Protein AF-A0AAN8FAB7-F1 (afdb_monomer)

Organism: Trichostrongylus colubriformis (NCBI:txid6319)

pLDDT: mean 77.88, std 19.19, range [41.5, 97.81]

Sequence (83 aa):
MRVSWRCAEGQEMSDSINIDDNVAQVYLSNMDHSNLIREAQDIMRNTDITIDRNVLLDRHSVCRRNMSRLNPRELIRSCTTAD

Solvent-accessible surface area (backbone atoms only — not comparable to full-atom values): 5745 Å² total; per-residue (Å²): 122,51,79,45,76,65,61,62,92,90,58,87,84,74,87,69,87,53,85,84,61,46,57,63,46,79,48,81,85,59,95,49,66,69,58,41,50,51,52,52,54,48,50,69,73,73,60,84,80,90,75,81,82,55,60,68,63,55,51,56,58,51,61,60,64,53,59,83,72,57,57,88,82,72,73,81,81,84,85,82,87,79,136

Radius of gyration: 22.44 Å; Cα contacts (8 Å, |Δi|>4): 33; chains: 1; bounding box: 42×32×63 Å

Mean predicted aligned error: 13.77 Å

Structure (mmCIF, N/CA/C/O backbone):
data_AF-A0AAN8FAB7-F1
#
_entry.id   AF-A0AAN8FAB7-F1
#
loop_
_atom_site.group_PDB
_atom_site.id
_atom_site.type_symbol
_atom_site.label_atom_id
_atom_site.label_alt_id
_atom_site.label_comp_id
_atom_site.label_asym_id
_atom_site.label_entity_id
_atom_site.label_seq_id
_atom_site.pdbx_PDB_ins_code
_atom_site.Cartn_x
_atom_site.Cartn_y
_atom_site.Cartn_z
_atom_site.occupancy
_atom_site.B_iso_or_equiv
_atom_site.auth_seq_id
_atom_site.auth_comp_id
_atom_site.auth_asym_id
_atom_site.auth_atom_id
_atom_site.pdbx_PDB_model_num
ATOM 1 N N . MET A 1 1 ? -9.986 -5.922 5.865 1.00 82.94 1 MET A N 1
ATOM 2 C CA . MET A 1 1 ? -8.984 -4.975 5.332 1.00 82.94 1 MET A CA 1
ATOM 3 C C . MET A 1 1 ? -9.091 -4.942 3.816 1.00 82.94 1 MET A C 1
ATOM 5 O O . MET A 1 1 ? -9.186 -6.006 3.218 1.00 82.94 1 MET A O 1
ATOM 9 N N . ARG A 1 2 ? -9.110 -3.754 3.204 1.00 94.06 2 ARG A N 1
ATOM 10 C CA . ARG A 1 2 ? -9.078 -3.580 1.741 1.00 94.06 2 ARG A CA 1
ATOM 11 C C . ARG A 1 2 ? -7.896 -2.694 1.371 1.00 94.06 2 ARG A C 1
ATOM 13 O O . ARG A 1 2 ? -7.671 -1.695 2.045 1.00 94.06 2 ARG A O 1
ATOM 20 N N . VAL A 1 3 ? -7.189 -3.032 0.299 1.00 93.56 3 VAL A N 1
ATOM 21 C CA . VAL A 1 3 ? -6.055 -2.254 -0.213 1.00 93.56 3 VAL A CA 1
ATOM 22 C C . VAL A 1 3 ? -6.365 -1.803 -1.636 1.00 93.56 3 VAL A C 1
ATOM 24 O O . VAL A 1 3 ? -6.913 -2.570 -2.425 1.00 93.56 3 VAL A O 1
ATOM 27 N N . SER A 1 4 ? -6.045 -0.552 -1.947 1.00 94.69 4 SER A N 1
ATOM 28 C CA . SER A 1 4 ? -6.096 0.010 -3.294 1.00 94.69 4 SER A CA 1
ATOM 29 C C . SER A 1 4 ? -4.716 0.539 -3.649 1.00 94.69 4 SER A C 1
ATOM 31 O 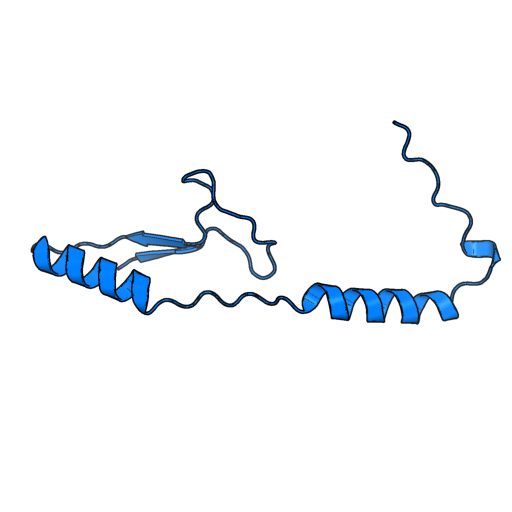O . SER A 1 4 ? -4.262 1.512 -3.049 1.00 94.69 4 SER A O 1
ATOM 33 N N . TRP A 1 5 ? -4.064 -0.083 -4.625 1.00 92.75 5 TRP A N 1
ATOM 34 C CA . TRP A 1 5 ? -2.822 0.427 -5.198 1.00 92.75 5 TRP A CA 1
ATOM 35 C C . TRP A 1 5 ? -3.126 1.618 -6.105 1.00 92.75 5 TRP A C 1
ATOM 37 O O . TRP A 1 5 ? -4.138 1.626 -6.810 1.00 92.75 5 TRP A O 1
ATOM 47 N N . ARG A 1 6 ? -2.290 2.651 -6.026 1.00 92.75 6 ARG A N 1
ATOM 48 C CA . ARG A 1 6 ? -2.426 3.906 -6.779 1.00 92.75 6 ARG A CA 1
ATOM 49 C C . ARG A 1 6 ? -1.295 4.109 -7.784 1.00 92.75 6 ARG A C 1
ATOM 51 O O . ARG A 1 6 ? -1.393 4.999 -8.620 1.00 92.75 6 ARG A O 1
ATOM 58 N N . CYS A 1 7 ? -0.279 3.254 -7.741 1.00 89.81 7 CYS A N 1
ATOM 59 C CA . CYS A 1 7 ? 0.796 3.204 -8.717 1.00 89.81 7 CYS A CA 1
ATOM 60 C C . CYS A 1 7 ? 0.711 1.942 -9.587 1.00 89.81 7 CYS A C 1
ATOM 62 O O . CYS A 1 7 ? 0.233 0.894 -9.141 1.00 89.81 7 CYS A O 1
ATOM 64 N N . ALA A 1 8 ? 1.222 2.033 -10.811 1.00 87.56 8 ALA A N 1
ATOM 65 C CA . ALA A 1 8 ? 1.479 0.874 -11.661 1.00 87.56 8 ALA A CA 1
ATOM 66 C C . ALA A 1 8 ? 2.897 0.319 -11.438 1.00 87.56 8 ALA A C 1
ATOM 68 O O . ALA A 1 8 ? 3.793 1.020 -10.966 1.00 87.56 8 ALA A O 1
ATOM 69 N N . GLU A 1 9 ? 3.117 -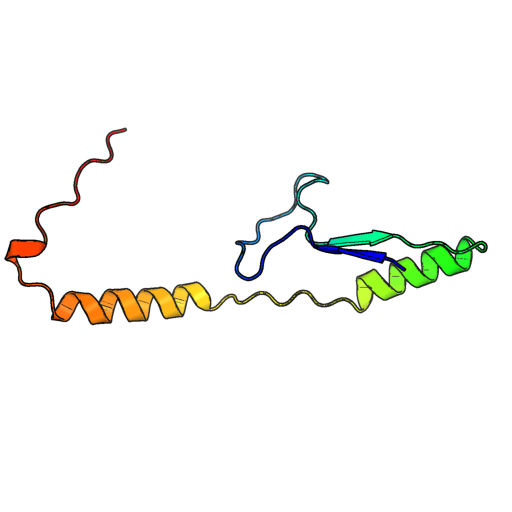0.939 -11.817 1.00 86.50 9 GLU A N 1
ATOM 70 C CA . GLU A 1 9 ? 4.463 -1.516 -11.852 1.00 86.50 9 GLU A CA 1
ATOM 71 C C . GLU A 1 9 ? 5.361 -0.726 -12.820 1.00 86.50 9 GLU A C 1
ATOM 73 O O . GLU A 1 9 ? 4.957 -0.397 -13.937 1.00 86.50 9 GLU A O 1
ATOM 78 N N . GLY A 1 10 ? 6.577 -0.395 -12.378 1.00 85.19 10 GLY A N 1
ATOM 79 C CA . GLY A 1 10 ? 7.533 0.396 -13.157 1.00 85.19 10 GLY A CA 1
ATOM 80 C C . GLY A 1 10 ? 7.216 1.894 -13.242 1.00 85.19 10 GLY A C 1
ATOM 81 O O . GLY A 1 10 ? 7.923 2.611 -13.952 1.00 85.19 10 GLY A O 1
ATOM 82 N N . GLN A 1 11 ? 6.186 2.377 -12.538 1.00 86.19 11 GLN A N 1
ATOM 83 C CA . GLN A 1 11 ? 5.932 3.808 -12.407 1.00 86.19 11 GLN A CA 1
ATOM 84 C C . GLN A 1 11 ? 7.088 4.489 -11.665 1.00 86.19 11 GLN A C 1
ATOM 86 O O . GLN A 1 11 ? 7.591 3.983 -10.661 1.00 86.19 11 GLN A O 1
ATOM 91 N N . GLU A 1 12 ? 7.509 5.646 -12.172 1.00 86.00 12 GLU A N 1
ATOM 92 C CA . GLU A 1 12 ? 8.520 6.471 -11.519 1.00 86.00 12 GLU A CA 1
ATOM 93 C C . GLU A 1 12 ? 7.992 7.009 -10.184 1.00 86.00 12 GLU A C 1
ATOM 95 O O . GLU A 1 12 ? 6.848 7.454 -10.083 1.00 86.00 12 GLU A O 1
ATOM 100 N N . MET A 1 13 ? 8.842 6.947 -9.162 1.00 86.75 13 MET A N 1
ATOM 101 C CA . MET A 1 13 ? 8.523 7.364 -7.802 1.00 86.75 13 MET A CA 1
ATOM 102 C C . MET A 1 13 ? 9.187 8.707 -7.510 1.00 86.75 13 MET A C 1
ATOM 104 O O . MET A 1 13 ? 10.408 8.822 -7.609 1.00 86.75 13 MET A O 1
ATOM 108 N N . SER A 1 14 ? 8.390 9.694 -7.115 1.00 86.31 14 SER A N 1
ATOM 109 C CA . SER A 1 14 ? 8.853 11.000 -6.643 1.00 86.31 14 SER A CA 1
ATOM 110 C C . SER A 1 14 ? 8.578 11.171 -5.151 1.00 86.31 14 SER A C 1
ATOM 112 O O . SER A 1 14 ? 7.810 10.412 -4.556 1.00 86.31 14 SER A O 1
ATOM 114 N N . ASP A 1 15 ? 9.184 12.1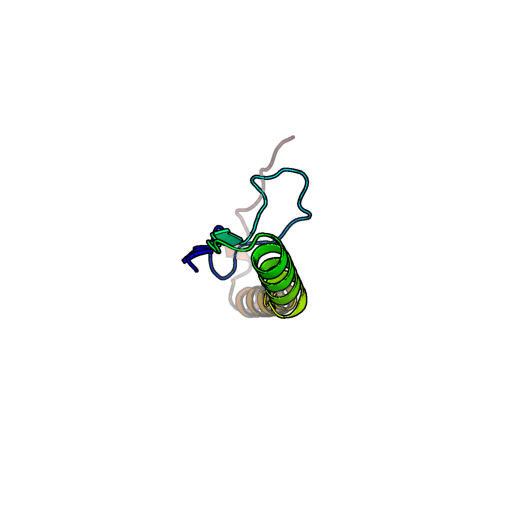92 -4.548 1.00 89.81 15 ASP A N 1
ATOM 115 C CA . ASP A 1 15 ? 8.818 12.602 -3.196 1.00 89.81 15 ASP A CA 1
ATOM 116 C C . ASP A 1 15 ? 7.334 12.995 -3.150 1.00 89.81 15 ASP A C 1
ATOM 118 O O . ASP A 1 15 ? 6.820 13.659 -4.054 1.00 89.81 15 ASP A O 1
ATOM 122 N N . SER A 1 16 ? 6.643 12.559 -2.097 1.00 90.38 16 SER A N 1
ATOM 123 C CA . SER A 1 16 ? 5.235 12.885 -1.869 1.00 90.38 16 SER A CA 1
ATOM 124 C C . SER A 1 16 ? 5.129 14.277 -1.251 1.00 90.38 16 SER A C 1
ATOM 126 O O . SER A 1 16 ? 5.704 14.543 -0.194 1.00 90.38 16 SER A O 1
ATOM 128 N N . ILE A 1 17 ? 4.390 15.164 -1.915 1.00 93.56 17 ILE A N 1
ATOM 129 C CA . ILE A 1 17 ? 4.123 16.535 -1.458 1.00 93.56 17 ILE A CA 1
ATOM 130 C C . ILE A 1 17 ? 2.645 16.667 -1.077 1.00 93.56 17 ILE A C 1
ATOM 132 O O . ILE A 1 17 ? 2.300 17.350 -0.112 1.00 93.56 17 ILE A O 1
ATOM 136 N N . ASN A 1 18 ? 1.775 15.978 -1.815 1.00 90.81 18 ASN A N 1
ATOM 137 C CA . ASN A 1 18 ? 0.331 15.999 -1.664 1.00 90.81 18 ASN A CA 1
ATOM 138 C C . ASN A 1 18 ? -0.208 14.634 -1.229 1.00 90.81 18 ASN A C 1
ATOM 140 O O . ASN A 1 18 ? 0.428 13.593 -1.391 1.00 90.81 18 ASN A O 1
ATOM 144 N N . ILE A 1 19 ? -1.443 14.638 -0.723 1.00 86.06 19 ILE A N 1
ATOM 145 C CA . ILE A 1 19 ? -2.150 13.414 -0.323 1.00 86.06 19 ILE A CA 1
ATOM 146 C C . ILE A 1 19 ? -2.412 12.463 -1.501 1.00 86.06 19 ILE A C 1
ATOM 148 O O . ILE A 1 19 ? -2.503 11.254 -1.298 1.00 86.06 19 ILE A O 1
ATOM 152 N N . ASP A 1 20 ? -2.504 13.008 -2.714 1.00 86.75 20 ASP A N 1
ATOM 153 C CA . ASP A 1 20 ? -2.757 12.251 -3.941 1.00 86.75 20 ASP A CA 1
ATOM 154 C C . ASP A 1 20 ? -1.503 11.545 -4.478 1.00 86.75 20 ASP A C 1
ATOM 156 O O . ASP A 1 20 ? -1.616 10.657 -5.320 1.00 86.75 20 ASP A O 1
ATOM 160 N N . ASP A 1 21 ? -0.318 11.870 -3.949 1.00 90.69 21 ASP A N 1
ATOM 161 C CA . ASP A 1 21 ? 0.948 11.223 -4.323 1.00 90.69 21 ASP A CA 1
ATOM 162 C C . ASP A 1 21 ? 1.127 9.864 -3.612 1.00 90.69 21 ASP A C 1
ATOM 164 O O . ASP A 1 21 ? 2.219 9.291 -3.570 1.00 90.69 21 ASP A O 1
ATOM 168 N N . ASN A 1 22 ? 0.069 9.344 -2.983 1.00 91.12 22 ASN A N 1
ATOM 169 C CA . ASN A 1 22 ? 0.132 8.111 -2.220 1.00 91.12 22 ASN A CA 1
ATOM 170 C C . ASN A 1 22 ? 0.251 6.885 -3.137 1.00 91.12 22 ASN A C 1
ATOM 172 O O . ASN A 1 22 ? -0.392 6.779 -4.174 1.00 91.12 22 ASN A O 1
ATOM 176 N N . VAL A 1 23 ? 1.034 5.899 -2.704 1.00 92.50 23 VAL A N 1
ATOM 177 C CA . VAL A 1 23 ? 1.313 4.671 -3.475 1.00 92.50 23 VAL A CA 1
ATOM 178 C C . VAL A 1 23 ? 0.240 3.605 -3.248 1.00 92.50 23 VAL A C 1
ATOM 180 O O . VAL A 1 23 ? -0.145 2.852 -4.145 1.00 92.50 23 VAL A O 1
ATOM 183 N N . ALA A 1 24 ? -0.272 3.555 -2.021 1.00 92.81 24 ALA A N 1
ATOM 184 C CA . ALA A 1 24 ? -1.297 2.626 -1.592 1.00 92.81 24 ALA A CA 1
ATOM 185 C C . ALA A 1 24 ? -2.278 3.325 -0.651 1.00 92.81 24 ALA A C 1
ATOM 187 O O . ALA A 1 24 ? -1.932 4.247 0.089 1.00 92.81 24 ALA A O 1
ATOM 188 N N . GLN A 1 25 ? -3.522 2.863 -0.672 1.00 94.06 25 GLN A N 1
ATOM 189 C CA . GLN A 1 25 ? -4.560 3.269 0.261 1.00 94.06 25 GLN A CA 1
ATOM 190 C C . GLN A 1 25 ? -5.114 2.030 0.954 1.00 94.06 25 GLN A C 1
ATOM 192 O O . GLN A 1 25 ? -5.635 1.123 0.301 1.00 94.06 25 GLN A O 1
ATOM 197 N N . VAL A 1 26 ? -5.009 1.997 2.281 1.00 95.00 26 VAL A N 1
ATOM 198 C CA . VAL A 1 26 ? -5.477 0.882 3.107 1.00 95.00 26 VAL A CA 1
ATOM 199 C C . VAL A 1 26 ? -6.718 1.313 3.878 1.00 95.00 26 VAL A C 1
ATOM 201 O O . VAL A 1 26 ? -6.721 2.331 4.563 1.00 95.00 26 VAL A O 1
ATOM 204 N N . TYR A 1 27 ? -7.780 0.524 3.763 1.00 95.31 27 TYR A N 1
ATOM 205 C CA . TYR A 1 27 ? -9.037 0.724 4.471 1.00 95.31 27 TYR A CA 1
ATOM 206 C C . TYR A 1 27 ? -9.163 -0.334 5.565 1.00 95.31 27 TYR A C 1
ATOM 208 O O . TYR A 1 27 ? -9.234 -1.543 5.289 1.00 95.31 27 TYR A O 1
ATOM 216 N N . LEU A 1 28 ? -9.200 0.143 6.806 1.00 95.31 28 LEU A N 1
ATOM 217 C CA . LEU A 1 28 ? -9.321 -0.660 8.016 1.00 95.31 28 LEU A CA 1
ATOM 218 C C . LEU A 1 28 ? -10.691 -0.444 8.656 1.00 95.31 28 LEU A C 1
ATOM 220 O O . LEU A 1 28 ? -11.301 0.614 8.523 1.00 95.31 28 LEU A O 1
ATOM 224 N N . SER A 1 29 ? -11.179 -1.472 9.338 1.00 95.06 29 SER A N 1
ATOM 225 C CA . SER A 1 29 ? -12.406 -1.413 10.121 1.00 95.06 29 SER A CA 1
ATOM 226 C C . SER A 1 29 ? -12.214 -2.301 11.337 1.00 95.06 29 SER A C 1
ATOM 228 O O . SER A 1 29 ? -11.928 -3.489 11.196 1.00 95.06 29 SER A O 1
ATOM 230 N N . ASN A 1 30 ? -12.331 -1.703 12.515 1.00 94.06 30 ASN A N 1
ATOM 231 C CA . ASN A 1 30 ? -12.272 -2.380 13.797 1.00 94.06 30 ASN A CA 1
ATOM 232 C C . ASN A 1 30 ? -13.165 -1.587 14.762 1.00 94.06 30 ASN A C 1
ATOM 234 O O . ASN A 1 30 ? -13.152 -0.355 14.741 1.00 94.06 30 ASN A O 1
ATOM 238 N N . MET A 1 31 ? -13.982 -2.284 15.554 1.00 94.88 31 MET A N 1
ATOM 239 C CA . MET A 1 31 ? -14.873 -1.645 16.530 1.00 94.88 31 MET A CA 1
ATOM 240 C C . MET A 1 31 ? -14.104 -1.097 17.737 1.00 94.88 31 MET A C 1
ATOM 242 O O . MET A 1 31 ? -14.586 -0.186 18.405 1.00 94.88 31 MET A O 1
ATOM 246 N N . ASP A 1 32 ? -12.910 -1.629 18.000 1.00 96.94 32 ASP A N 1
ATOM 247 C CA . ASP A 1 32 ? -11.992 -1.108 19.001 1.00 96.94 32 ASP A CA 1
ATOM 248 C C . ASP A 1 32 ? -10.952 -0.198 18.338 1.00 96.94 32 ASP A C 1
ATOM 250 O O . ASP A 1 32 ? -10.083 -0.634 17.577 1.00 96.94 32 ASP A O 1
ATOM 254 N N . HIS A 1 33 ? -11.029 1.087 18.677 1.00 96.19 33 HIS A N 1
ATOM 255 C CA . HIS A 1 33 ? -10.136 2.125 18.179 1.00 96.19 33 HIS A CA 1
ATOM 256 C C . HIS A 1 33 ? -8.660 1.868 18.524 1.00 96.19 33 HIS A C 1
ATOM 258 O O . HIS A 1 33 ? -7.775 2.173 17.725 1.00 96.19 33 HIS A O 1
ATOM 264 N N . SER A 1 34 ? -8.373 1.270 19.682 1.00 97.69 34 SER A N 1
ATOM 265 C CA . SER A 1 34 ? -6.993 1.003 20.108 1.00 97.69 34 SER A CA 1
ATOM 266 C C . SER A 1 34 ? -6.359 -0.078 19.238 1.00 97.69 34 SER A C 1
ATOM 268 O O . SER A 1 34 ? -5.215 0.048 18.795 1.00 97.69 34 SER A O 1
ATOM 270 N N . ASN A 1 35 ? -7.134 -1.119 18.932 1.00 96.75 35 ASN A N 1
ATOM 271 C CA . ASN A 1 35 ? -6.719 -2.161 18.005 1.00 96.75 35 ASN A CA 1
ATOM 272 C C . ASN A 1 35 ? -6.620 -1.647 16.565 1.00 96.75 35 ASN A C 1
ATOM 274 O O . ASN A 1 35 ? -5.662 -1.999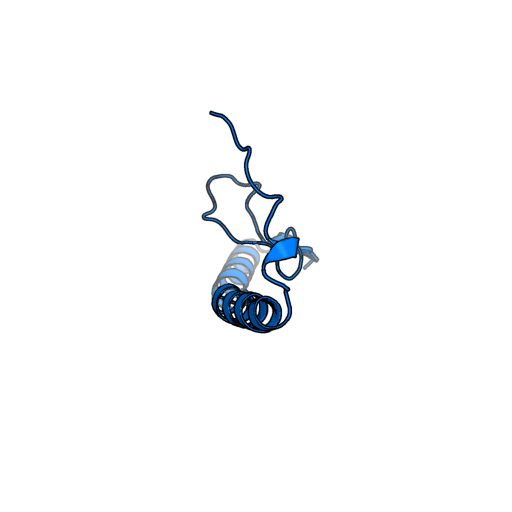 15.883 1.00 96.75 35 ASN A O 1
ATOM 278 N N . LEU A 1 36 ? -7.520 -0.755 16.135 1.00 97.00 36 LEU A N 1
ATOM 279 C CA . LEU A 1 36 ? -7.435 -0.110 14.822 1.00 97.00 36 LEU A CA 1
ATOM 280 C C . LEU A 1 36 ? -6.106 0.639 14.633 1.00 97.00 36 LEU A C 1
ATOM 282 O O . LEU A 1 36 ? -5.448 0.491 13.604 1.00 97.00 36 LEU A O 1
ATOM 286 N N . ILE A 1 37 ? -5.692 1.422 15.635 1.00 97.06 37 ILE A N 1
ATOM 287 C CA . ILE A 1 37 ? -4.417 2.153 15.604 1.00 97.06 37 ILE A CA 1
ATOM 288 C C . ILE A 1 37 ? -3.239 1.180 15.569 1.00 97.06 37 ILE A C 1
ATOM 290 O O . ILE A 1 37 ? -2.309 1.374 14.786 1.00 97.06 37 ILE A O 1
ATOM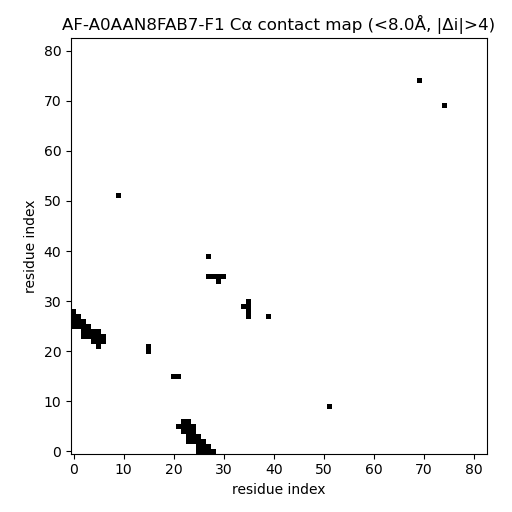 294 N N . ARG A 1 38 ? -3.274 0.129 16.397 1.00 97.81 38 ARG A N 1
ATOM 295 C CA . ARG A 1 38 ? -2.218 -0.888 16.437 1.00 97.81 38 ARG A CA 1
ATOM 296 C C . ARG A 1 38 ? -2.054 -1.575 15.081 1.00 97.81 38 ARG A C 1
ATOM 298 O O . ARG A 1 38 ? -0.931 -1.734 14.619 1.00 97.81 38 ARG A O 1
ATOM 305 N N . GLU A 1 39 ? -3.158 -1.945 14.438 1.00 96.06 39 GLU A N 1
ATOM 306 C CA . GLU A 1 39 ? -3.157 -2.535 13.095 1.00 96.06 39 GLU A CA 1
ATOM 307 C C . GLU A 1 39 ? -2.592 -1.566 12.050 1.00 96.06 39 GLU A C 1
ATOM 309 O O . GLU A 1 39 ? -1.743 -1.955 11.252 1.00 96.06 39 GLU A O 1
ATOM 314 N N . ALA A 1 40 ? -2.996 -0.292 12.078 1.00 96.19 40 ALA A N 1
ATOM 315 C CA . ALA A 1 40 ? -2.450 0.714 11.170 1.00 96.19 40 ALA A CA 1
ATOM 316 C C . ALA A 1 40 ? -0.930 0.878 11.343 1.00 96.19 40 ALA A C 1
ATOM 318 O O . ALA A 1 40 ? -0.196 0.949 10.358 1.00 96.19 40 ALA A O 1
ATOM 319 N N . GLN A 1 41 ? -0.445 0.906 12.588 1.00 97.38 41 GLN A N 1
ATOM 320 C CA . GLN A 1 41 ? 0.986 0.986 12.892 1.00 97.38 41 GLN A CA 1
ATOM 321 C C . GLN A 1 41 ? 1.759 -0.238 12.411 1.00 97.38 41 GLN A C 1
ATOM 323 O O . GLN A 1 41 ? 2.865 -0.086 11.895 1.00 97.38 41 GLN A O 1
ATOM 328 N N . ASP A 1 42 ? 1.187 -1.429 12.575 1.00 96.62 42 ASP A N 1
ATOM 329 C CA . ASP A 1 42 ? 1.788 -2.676 12.113 1.00 96.62 42 ASP A CA 1
ATOM 330 C C . ASP A 1 42 ? 1.947 -2.679 10.588 1.00 96.62 42 ASP A C 1
ATOM 332 O O . ASP A 1 42 ? 3.039 -2.907 10.071 1.00 96.62 42 ASP A O 1
ATOM 336 N N . ILE A 1 43 ? 0.895 -2.286 9.867 1.00 95.38 43 ILE A N 1
ATOM 337 C CA . ILE A 1 43 ? 0.912 -2.179 8.404 1.00 95.38 43 ILE A CA 1
ATOM 338 C C . ILE A 1 43 ? 1.964 -1.169 7.944 1.00 95.38 43 ILE A C 1
ATOM 340 O O . ILE A 1 43 ? 2.743 -1.478 7.048 1.00 95.38 43 ILE A O 1
ATOM 344 N N . MET A 1 44 ? 2.041 0.011 8.567 1.00 93.81 44 MET A N 1
ATOM 345 C CA . MET A 1 44 ? 3.043 1.022 8.202 1.00 93.81 44 MET A CA 1
ATOM 346 C C . MET A 1 44 ? 4.488 0.551 8.421 1.00 93.81 44 MET A C 1
ATOM 348 O O . MET A 1 44 ? 5.379 1.010 7.716 1.00 93.81 44 MET A O 1
ATOM 352 N N . ARG A 1 45 ? 4.737 -0.331 9.398 1.00 96.50 45 ARG A N 1
ATOM 353 C CA . ARG A 1 45 ? 6.089 -0.817 9.724 1.00 96.50 45 ARG A CA 1
ATOM 354 C C . ARG A 1 45 ? 6.508 -2.040 8.920 1.00 96.50 45 ARG A C 1
ATOM 356 O O . ARG A 1 45 ? 7.695 -2.198 8.668 1.00 96.50 45 ARG A O 1
ATOM 363 N N . ASN A 1 46 ? 5.550 -2.890 8.561 1.00 95.50 46 ASN A N 1
ATOM 364 C CA . ASN A 1 46 ? 5.815 -4.195 7.956 1.00 95.50 46 ASN A CA 1
ATOM 365 C C . ASN A 1 46 ? 5.488 -4.247 6.456 1.00 95.50 46 ASN A C 1
ATOM 367 O O . ASN A 1 46 ? 5.618 -5.304 5.843 1.00 95.50 46 ASN A O 1
ATOM 371 N N . THR A 1 47 ? 5.019 -3.145 5.862 1.00 93.25 47 THR A N 1
ATOM 372 C CA . THR A 1 47 ? 4.758 -3.077 4.419 1.00 93.25 47 THR A CA 1
ATOM 373 C C . THR A 1 47 ? 5.988 -2.562 3.689 1.00 93.25 47 THR A C 1
ATOM 375 O O . THR A 1 47 ? 6.341 -1.391 3.810 1.00 93.25 47 THR A O 1
ATOM 378 N N . ASP A 1 48 ? 6.579 -3.422 2.866 1.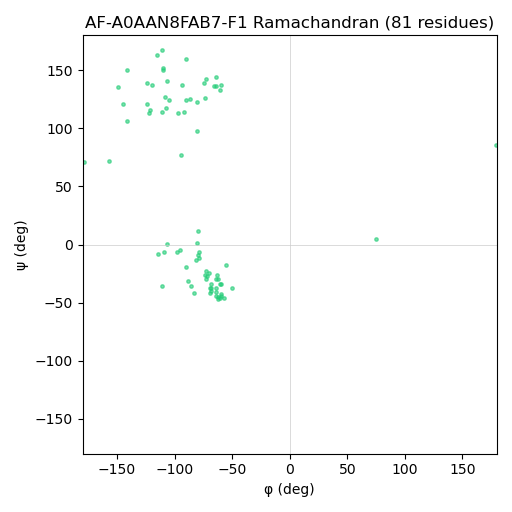00 91.88 48 ASP A N 1
ATOM 379 C CA . ASP A 1 48 ? 7.667 -3.054 1.969 1.00 91.88 48 ASP A CA 1
ATOM 380 C C . ASP A 1 48 ? 7.137 -2.684 0.577 1.00 91.88 48 ASP A C 1
ATOM 382 O O . ASP A 1 48 ? 6.288 -3.373 0.007 1.00 91.88 48 ASP A O 1
ATOM 386 N N . ILE A 1 49 ? 7.677 -1.605 0.004 1.00 89.06 49 ILE A N 1
ATOM 387 C CA . ILE A 1 49 ? 7.445 -1.208 -1.390 1.00 89.06 49 ILE A CA 1
ATOM 388 C C . ILE A 1 49 ? 8.754 -1.411 -2.147 1.00 89.06 49 ILE A C 1
ATOM 390 O O . ILE A 1 49 ? 9.754 -0.742 -1.885 1.00 89.06 49 ILE A O 1
ATOM 394 N N . THR A 1 50 ? 8.759 -2.351 -3.089 1.00 88.31 50 THR A N 1
ATOM 395 C CA . THR A 1 50 ? 9.940 -2.632 -3.907 1.00 88.31 50 THR A CA 1
ATOM 396 C C . THR A 1 50 ? 10.158 -1.516 -4.928 1.00 88.31 50 THR A C 1
ATOM 398 O O . THR A 1 50 ? 9.265 -1.204 -5.710 1.00 88.31 50 THR A O 1
ATOM 401 N N . ILE A 1 51 ? 11.361 -0.937 -4.942 1.00 86.00 51 ILE A N 1
ATOM 402 C CA . ILE A 1 51 ? 11.769 0.094 -5.905 1.00 86.00 51 ILE A CA 1
ATOM 403 C C . ILE A 1 51 ? 12.994 -0.413 -6.661 1.00 86.00 51 ILE A C 1
ATOM 405 O O . ILE A 1 51 ? 14.064 -0.587 -6.072 1.00 86.00 51 ILE A O 1
ATOM 409 N N . ASP A 1 52 ? 12.854 -0.613 -7.971 1.00 83.38 52 ASP A N 1
ATOM 410 C CA . ASP A 1 52 ? 13.988 -0.939 -8.832 1.00 83.38 52 ASP A CA 1
ATOM 411 C C . ASP A 1 52 ? 14.762 0.333 -9.205 1.00 83.38 52 ASP A C 1
ATOM 413 O O . ASP A 1 52 ? 14.408 1.078 -10.119 1.00 83.38 52 ASP A O 1
ATOM 417 N N . ARG A 1 53 ? 15.852 0.584 -8.477 1.00 75.06 53 ARG A N 1
ATOM 418 C CA . ARG A 1 53 ? 16.744 1.730 -8.716 1.00 75.06 53 ARG A CA 1
ATOM 419 C C . ARG A 1 53 ? 17.722 1.508 -9.876 1.00 75.06 53 ARG A C 1
ATOM 421 O O . ARG A 1 53 ? 18.397 2.451 -10.282 1.00 75.06 53 ARG A O 1
ATOM 428 N N . ASN A 1 54 ? 17.814 0.290 -10.412 1.00 70.94 54 ASN A N 1
ATOM 429 C CA . ASN A 1 54 ? 18.822 -0.090 -11.402 1.00 70.94 54 ASN A CA 1
ATOM 430 C C . ASN A 1 54 ? 18.312 -0.033 -12.851 1.00 70.94 54 ASN A C 1
ATOM 432 O O . ASN A 1 54 ? 19.124 -0.110 -13.773 1.00 70.94 54 ASN A O 1
ATOM 436 N N . VAL A 1 55 ? 17.013 0.206 -13.080 1.00 64.25 55 VAL A N 1
ATOM 437 C CA . VAL A 1 55 ? 16.425 0.376 -14.428 1.00 64.25 55 VAL A CA 1
ATOM 438 C C . VAL A 1 55 ? 17.192 1.382 -15.298 1.00 64.25 55 VAL A C 1
ATOM 440 O O . VAL A 1 55 ? 17.343 1.177 -16.506 1.00 64.25 55 VAL A O 1
ATOM 443 N N . LEU A 1 56 ? 17.708 2.471 -14.715 1.00 56.56 56 LEU A N 1
ATOM 444 C CA . LEU A 1 56 ? 18.469 3.477 -15.466 1.00 56.56 56 LEU A CA 1
ATOM 445 C C . LEU A 1 56 ? 19.823 2.940 -15.964 1.00 56.56 56 LEU A C 1
ATOM 447 O O . LEU A 1 56 ? 20.249 3.279 -17.071 1.00 56.56 56 LEU A O 1
ATOM 451 N N . LEU A 1 57 ? 20.474 2.061 -15.196 1.00 58.44 57 LEU A N 1
ATOM 452 C CA . LEU A 1 57 ? 21.742 1.433 -15.581 1.00 58.44 57 LEU A CA 1
ATOM 453 C C . LEU A 1 57 ? 21.541 0.459 -16.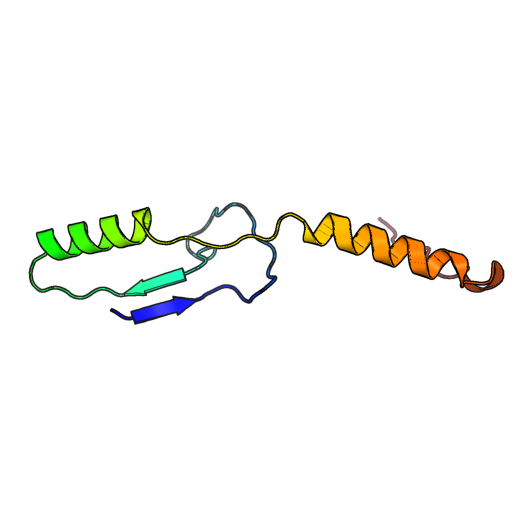749 1.00 58.44 57 LEU A C 1
ATOM 455 O O . LEU A 1 57 ? 22.327 0.462 -17.703 1.00 58.44 57 LEU A O 1
ATOM 459 N N . ASP A 1 58 ? 20.443 -0.299 -16.736 1.00 54.19 58 ASP A N 1
ATOM 460 C CA . ASP A 1 58 ? 20.124 -1.237 -17.812 1.00 54.19 58 ASP A CA 1
ATOM 461 C C . ASP A 1 58 ? 19.757 -0.530 -19.122 1.00 54.19 58 ASP A C 1
ATOM 463 O O . ASP A 1 58 ? 20.205 -0.957 -20.193 1.00 54.19 58 ASP A O 1
ATOM 467 N N . ARG A 1 59 ? 19.044 0.605 -19.077 1.00 53.25 59 ARG A N 1
ATOM 468 C CA . ARG A 1 59 ? 18.708 1.388 -20.285 1.00 53.25 59 ARG A CA 1
ATOM 469 C C . ARG A 1 59 ? 19.942 1.967 -20.986 1.00 53.25 59 ARG A C 1
ATOM 471 O O . ARG A 1 59 ? 20.015 1.930 -22.219 1.00 53.25 59 ARG A O 1
ATOM 478 N N . HIS A 1 60 ? 20.957 2.416 -20.244 1.00 50.78 60 HIS A N 1
ATOM 479 C CA . HIS A 1 60 ? 22.223 2.865 -20.843 1.00 50.78 60 HIS A CA 1
ATOM 480 C C . HIS A 1 60 ? 22.975 1.737 -21.572 1.00 50.78 60 HIS A C 1
ATOM 482 O O . HIS A 1 60 ? 23.656 1.995 -22.570 1.00 50.78 60 HIS A O 1
ATOM 488 N N . SER A 1 61 ? 22.823 0.483 -21.131 1.00 49.59 61 SER A N 1
ATOM 489 C CA . SER A 1 61 ? 23.437 -0.679 -21.787 1.00 49.59 61 SER A CA 1
ATOM 490 C C . SER A 1 61 ? 22.778 -1.037 -23.131 1.00 49.59 61 SER A C 1
ATOM 492 O O . SER A 1 61 ? 23.434 -1.590 -24.019 1.00 49.59 61 SER A O 1
ATOM 494 N N . VAL A 1 62 ? 21.490 -0.715 -23.304 1.00 49.22 62 VAL A N 1
ATOM 495 C CA . VAL A 1 62 ? 20.729 -0.990 -24.535 1.00 49.22 62 VAL A CA 1
ATOM 496 C C . VAL A 1 62 ? 20.977 0.097 -25.583 1.00 49.22 62 VAL A C 1
ATOM 498 O O . VAL A 1 62 ? 21.242 -0.228 -26.742 1.00 49.22 62 VAL A O 1
ATOM 501 N N . CYS A 1 63 ? 21.021 1.375 -25.185 1.00 48.34 63 CYS A N 1
ATOM 502 C CA . CYS A 1 63 ? 21.361 2.470 -26.103 1.00 48.34 63 CYS A CA 1
ATOM 503 C C . CYS A 1 63 ? 22.769 2.319 -26.706 1.00 48.34 63 CYS A C 1
ATOM 505 O O . CYS A 1 63 ? 22.970 2.630 -27.878 1.00 48.34 63 CYS A O 1
ATOM 507 N N . ARG A 1 64 ? 23.742 1.774 -25.959 1.00 50.94 64 ARG A N 1
ATOM 508 C CA . ARG A 1 64 ? 25.089 1.501 -26.500 1.00 50.94 64 ARG A CA 1
ATOM 509 C C . ARG A 1 64 ? 25.138 0.312 -27.464 1.00 50.94 64 ARG A C 1
ATOM 511 O O . ARG A 1 64 ? 25.964 0.321 -28.371 1.00 50.94 64 ARG A O 1
ATOM 518 N N . ARG A 1 65 ? 24.262 -0.688 -27.308 1.00 49.62 65 ARG A N 1
ATOM 519 C CA . ARG A 1 65 ? 24.215 -1.870 -28.191 1.00 49.62 65 ARG A CA 1
ATOM 520 C C . ARG A 1 65 ? 23.624 -1.576 -29.572 1.00 49.62 65 ARG A C 1
ATOM 522 O O . ARG A 1 65 ? 23.989 -2.250 -30.528 1.00 49.62 65 ARG A O 1
ATOM 529 N N . ASN A 1 66 ? 22.770 -0.559 -29.691 1.00 48.97 66 ASN A N 1
ATOM 530 C CA . ASN A 1 66 ? 22.170 -0.179 -30.974 1.00 48.97 66 ASN A CA 1
ATOM 531 C C . ASN A 1 66 ? 22.995 0.854 -31.761 1.00 48.97 66 ASN A C 1
ATOM 533 O O . ASN A 1 66 ? 22.847 0.935 -32.977 1.00 48.97 66 ASN A O 1
ATOM 537 N N . MET A 1 67 ? 23.907 1.596 -31.119 1.00 51.41 67 MET A N 1
ATOM 538 C CA . MET A 1 67 ? 24.758 2.570 -31.824 1.00 51.41 67 MET A CA 1
ATOM 539 C C . MET A 1 67 ? 25.812 1.932 -32.738 1.00 51.41 67 MET A C 1
ATOM 541 O O . MET A 1 67 ? 26.224 2.554 -33.709 1.00 51.41 67 MET A O 1
ATOM 545 N N . SER A 1 68 ? 26.226 0.687 -32.489 1.00 54.03 68 SER A N 1
ATOM 546 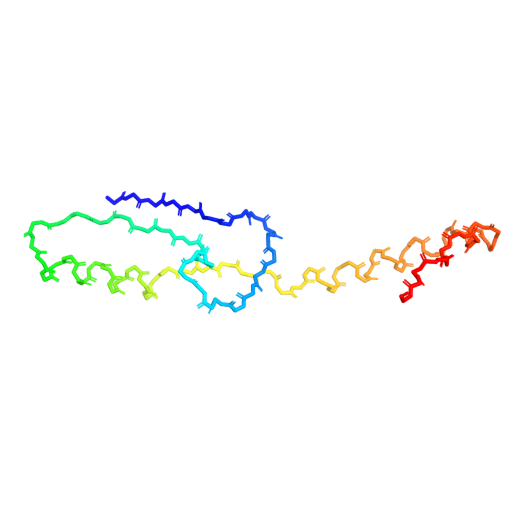C CA . SER A 1 68 ? 27.185 -0.025 -33.350 1.00 54.03 68 SER A CA 1
ATOM 547 C C . SER A 1 68 ? 26.566 -0.602 -34.630 1.00 54.03 68 SER A C 1
ATOM 549 O O . SER A 1 68 ? 27.295 -1.123 -35.472 1.00 54.03 68 SER A O 1
ATOM 551 N N . ARG A 1 69 ? 25.236 -0.527 -34.790 1.00 55.22 69 ARG A N 1
ATOM 552 C CA . ARG A 1 69 ? 24.500 -1.034 -35.963 1.00 55.22 69 ARG A CA 1
ATOM 553 C C . ARG A 1 69 ? 23.929 0.056 -36.870 1.00 55.22 69 ARG A C 1
ATOM 555 O O . ARG A 1 69 ? 23.405 -0.276 -37.927 1.00 55.22 69 ARG A O 1
ATOM 562 N N . LEU A 1 70 ? 24.020 1.323 -36.474 1.00 54.41 70 LEU A N 1
ATOM 563 C CA . LEU A 1 70 ? 23.503 2.437 -37.263 1.00 54.41 70 LEU A CA 1
ATOM 564 C C . LEU A 1 70 ? 24.597 2.947 -38.202 1.00 54.41 70 LEU A C 1
ATOM 566 O O . LEU A 1 70 ? 25.692 3.308 -37.768 1.00 54.41 70 LEU A O 1
ATOM 570 N N . ASN A 1 71 ? 24.303 2.973 -39.501 1.00 57.81 71 ASN A N 1
ATOM 571 C CA . ASN A 1 71 ? 25.199 3.577 -40.480 1.00 57.81 71 ASN A CA 1
ATOM 572 C C . ASN A 1 71 ? 25.312 5.089 -40.202 1.00 57.81 71 ASN A C 1
ATOM 574 O O . ASN A 1 71 ? 24.299 5.722 -39.898 1.00 57.81 71 ASN A O 1
ATOM 578 N N . PRO A 1 72 ? 26.483 5.726 -40.402 1.00 56.44 72 PRO A N 1
ATOM 579 C CA . PRO A 1 72 ? 26.676 7.163 -40.154 1.00 56.44 72 PRO A CA 1
ATOM 580 C C . PRO A 1 72 ? 25.690 8.093 -40.889 1.00 56.44 72 PRO A C 1
ATOM 582 O O . PRO A 1 72 ? 25.536 9.252 -40.518 1.00 56.44 72 PRO A O 1
ATOM 585 N N . ARG A 1 73 ? 25.011 7.594 -41.932 1.00 54.72 73 ARG A N 1
ATOM 586 C CA . ARG A 1 73 ? 23.985 8.316 -42.701 1.00 54.72 73 ARG A CA 1
ATOM 587 C C . ARG A 1 73 ? 22.590 8.328 -42.062 1.00 54.72 73 ARG A C 1
ATOM 589 O O . ARG A 1 73 ? 21.764 9.123 -42.491 1.00 54.72 73 ARG A O 1
ATOM 596 N N . GLU A 1 74 ? 22.325 7.496 -41.057 1.00 53.38 74 GLU A N 1
ATOM 597 C CA . GLU A 1 74 ? 21.016 7.408 -40.382 1.00 53.38 74 GLU A CA 1
ATOM 598 C C . GLU A 1 74 ? 20.935 8.266 -39.107 1.00 53.38 74 GLU A C 1
ATOM 600 O O . GLU A 1 74 ? 19.866 8.417 -38.527 1.00 53.38 74 GLU A O 1
ATOM 605 N N . LEU A 1 75 ? 22.043 8.896 -38.697 1.00 53.34 75 LEU A N 1
ATOM 606 C CA . LEU A 1 75 ? 22.108 9.783 -37.525 1.00 53.34 75 LEU A CA 1
ATOM 607 C C . LEU A 1 75 ? 21.592 11.211 -37.794 1.00 53.34 75 LEU A C 1
ATOM 609 O O . LEU A 1 75 ? 21.602 12.056 -36.902 1.00 53.34 75 LEU A O 1
ATOM 613 N N . ILE A 1 76 ? 21.118 11.502 -39.007 1.00 54.69 76 ILE A N 1
ATOM 614 C CA . ILE A 1 76 ? 20.593 12.822 -39.372 1.00 54.69 76 ILE A CA 1
ATOM 615 C C . ILE A 1 76 ? 19.076 12.822 -39.190 1.00 54.69 76 ILE A C 1
ATOM 617 O O . ILE A 1 76 ? 18.344 12.706 -40.168 1.00 54.69 76 ILE A O 1
ATOM 621 N N . ARG A 1 77 ? 18.599 12.923 -37.945 1.00 54.41 77 ARG A N 1
ATOM 622 C CA . ARG A 1 77 ? 17.273 13.479 -37.589 1.00 54.41 77 ARG A CA 1
ATOM 623 C C . ARG A 1 77 ? 17.086 13.462 -36.073 1.00 54.41 77 ARG A C 1
ATOM 625 O O . ARG A 1 77 ? 16.297 12.694 -35.542 1.00 54.41 77 ARG A O 1
ATOM 632 N N . SER A 1 78 ? 17.805 14.323 -35.364 1.00 54.88 78 SER A N 1
ATOM 633 C CA . SER A 1 78 ? 17.356 14.738 -34.032 1.00 54.88 78 SER A CA 1
ATOM 634 C C . SER A 1 78 ? 17.967 16.077 -33.639 1.00 54.88 78 SER A C 1
ATOM 636 O O . SER A 1 78 ? 18.828 16.136 -32.770 1.00 54.88 78 SER A O 1
ATOM 638 N N . CYS A 1 79 ? 17.501 17.153 -34.273 1.00 50.81 79 CYS A N 1
ATOM 639 C CA . CYS A 1 79 ? 17.625 18.504 -33.734 1.00 50.81 79 CYS A CA 1
ATOM 640 C C . CYS A 1 79 ? 16.330 19.255 -34.052 1.00 50.81 79 CYS A C 1
ATOM 642 O O . CYS A 1 79 ? 16.118 19.586 -35.213 1.00 50.81 79 CYS A O 1
ATOM 644 N N . THR A 1 80 ? 15.484 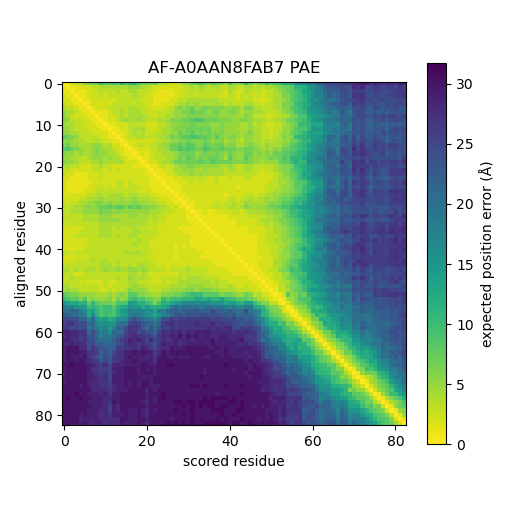19.467 -33.041 1.00 49.03 80 THR A N 1
ATOM 645 C CA . THR A 1 80 ? 14.840 20.757 -32.717 1.00 49.03 80 THR A CA 1
ATOM 646 C C . THR A 1 80 ? 13.937 20.562 -31.496 1.00 49.03 80 THR A C 1
ATOM 648 O O . THR A 1 80 ? 12.740 20.319 -31.628 1.00 49.03 80 THR A O 1
ATOM 651 N N . THR A 1 81 ? 14.506 20.673 -30.300 1.00 48.72 81 THR A N 1
ATOM 652 C CA . THR A 1 81 ? 13.858 21.459 -29.245 1.00 48.72 81 THR A CA 1
ATOM 653 C C . THR A 1 81 ? 14.331 22.896 -29.447 1.00 48.72 81 THR A C 1
ATOM 655 O O . THR A 1 81 ? 15.535 23.125 -29.560 1.00 48.72 81 THR A O 1
ATOM 658 N N . ALA A 1 82 ? 13.398 23.832 -29.578 1.00 47.22 82 ALA A N 1
ATOM 659 C CA . ALA A 1 82 ? 13.667 25.257 -29.427 1.00 47.22 82 ALA A CA 1
ATOM 660 C C . ALA A 1 82 ? 13.066 25.704 -28.088 1.00 47.22 82 ALA A C 1
ATOM 662 O O . ALA A 1 82 ? 12.004 25.194 -27.719 1.00 47.22 82 ALA A O 1
ATOM 663 N N . ASP A 1 83 ? 13.805 26.576 -27.398 1.00 41.50 83 ASP A N 1
ATOM 664 C CA . ASP A 1 83 ? 13.398 27.343 -26.209 1.00 41.50 83 ASP A CA 1
ATOM 665 C C . ASP A 1 83 ? 12.081 28.110 -26.411 1.00 41.50 83 ASP A C 1
ATOM 667 O O . ASP A 1 83 ? 11.838 28.592 -27.547 1.00 41.50 83 ASP A O 1
#

Secondary structure (DSSP, 8-state):
-EEEE-S-TT-------SGGG-SEEEE---SSHHHHHHHHHHHHHH--------HHHHHHHHHHHHHTTS-TTS---------

Foldseek 3Di:
DDKDALDDPPDDQDDDPDPSSDGMDDDDDDPDPVVRVVVVVCCVVPDDDDDDPCVVVVVVVVVVVCVVVDDPVVPPDDDDDDD